Protein AF-A0A349FB64-F1 (afdb_monomer)

Secondary structure (DSSP, 8-state):
-PPPEEEE--SHHHHHHHHHHHHH-TT--EEEE-SS------TTGGGTTTTTT--GGGG-

Structure (mmCIF, N/CA/C/O backbone):
data_AF-A0A349FB64-F1
#
_entry.id   AF-A0A349FB64-F1
#
loop_
_atom_site.group_PDB
_atom_site.id
_atom_site.type_symbol
_atom_site.label_atom_id
_atom_site.label_alt_id
_atom_site.label_comp_id
_atom_site.label_asym_id
_atom_site.label_entity_id
_atom_site.label_seq_id
_atom_site.pdbx_PDB_ins_code
_atom_site.Cartn_x
_atom_site.Cartn_y
_atom_site.Cartn_z
_atom_site.occupancy
_atom_site.B_iso_or_equiv
_atom_site.auth_seq_id
_atom_site.auth_comp_id
_atom_site.auth_asym_id
_atom_site.auth_atom_id
_atom_site.pdbx_PDB_model_num
ATOM 1 N N . MET A 1 1 ? -23.098 1.652 16.234 1.00 54.41 1 MET A N 1
ATOM 2 C CA . MET A 1 1 ? -22.299 0.988 15.185 1.00 54.41 1 MET A CA 1
ATOM 3 C C . MET A 1 1 ? -21.657 2.094 14.381 1.00 54.41 1 MET A C 1
ATOM 5 O O . MET A 1 1 ? -22.387 2.972 13.944 1.00 54.41 1 MET A O 1
ATOM 9 N N . SER A 1 2 ? -20.330 2.136 14.310 1.00 75.00 2 SER A N 1
ATOM 10 C CA . SER A 1 2 ? -19.622 3.040 13.404 1.00 75.00 2 SER A CA 1
ATOM 11 C C . SER A 1 2 ? -19.648 2.439 12.004 1.00 75.00 2 SER A C 1
ATOM 13 O O . SER A 1 2 ? -19.411 1.239 11.841 1.00 75.00 2 SER A O 1
ATOM 15 N N . ASP A 1 3 ? -19.962 3.265 11.012 1.00 86.62 3 ASP A N 1
ATOM 16 C CA . ASP A 1 3 ? -19.892 2.847 9.617 1.00 86.62 3 ASP A CA 1
ATOM 17 C C . ASP A 1 3 ? -18.435 2.539 9.235 1.00 86.62 3 ASP A C 1
ATOM 19 O O . ASP A 1 3 ? -17.509 3.186 9.741 1.00 86.62 3 ASP A O 1
ATOM 23 N N . PRO A 1 4 ? -18.199 1.536 8.373 1.00 91.25 4 PRO A N 1
ATOM 24 C CA . PRO A 1 4 ? -16.855 1.194 7.938 1.00 91.25 4 PRO A CA 1
ATOM 25 C C . PRO A 1 4 ? -16.258 2.310 7.072 1.00 91.25 4 PRO A C 1
ATOM 27 O O . PRO A 1 4 ? -16.939 2.904 6.235 1.00 91.25 4 PRO A O 1
ATOM 30 N N . ILE A 1 5 ? -14.956 2.550 7.216 1.00 93.31 5 ILE A N 1
ATOM 31 C CA . ILE A 1 5 ? -14.215 3.441 6.317 1.00 93.31 5 ILE A CA 1
ATOM 32 C C . ILE A 1 5 ? -13.899 2.658 5.043 1.00 93.31 5 ILE A C 1
ATOM 34 O O . ILE A 1 5 ? -13.188 1.649 5.085 1.00 93.31 5 ILE A O 1
ATOM 38 N N . VAL A 1 6 ? -14.420 3.134 3.912 1.00 94.81 6 VAL A N 1
ATOM 39 C CA . VAL A 1 6 ? -14.194 2.535 2.592 1.00 94.81 6 VAL A CA 1
ATOM 40 C C . VAL A 1 6 ? -13.130 3.332 1.84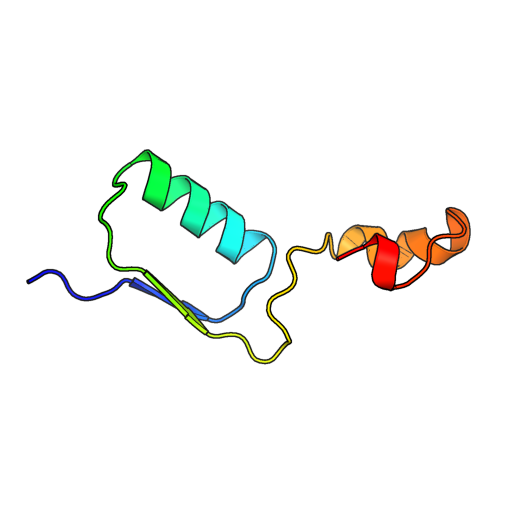1 1.00 94.81 6 VAL A C 1
ATOM 42 O O . VAL A 1 6 ? -13.270 4.537 1.642 1.00 94.81 6 VAL A O 1
ATOM 45 N N . ILE A 1 7 ? -12.067 2.653 1.416 1.00 94.50 7 ILE A N 1
ATOM 46 C CA . ILE A 1 7 ? -10.944 3.213 0.660 1.00 94.50 7 ILE A CA 1
ATOM 47 C C . ILE A 1 7 ? -10.956 2.592 -0.738 1.00 94.50 7 ILE A C 1
ATOM 49 O O . ILE A 1 7 ? -10.995 1.370 -0.870 1.00 94.50 7 ILE A O 1
ATOM 53 N N . ILE A 1 8 ? -10.913 3.426 -1.779 1.00 94.06 8 ILE A N 1
ATOM 54 C CA . ILE A 1 8 ? -10.867 2.981 -3.177 1.00 94.06 8 ILE A CA 1
ATOM 55 C C . ILE A 1 8 ? -9.439 3.161 -3.706 1.00 94.06 8 ILE A C 1
ATOM 57 O O . ILE A 1 8 ? -8.929 4.279 -3.782 1.00 94.06 8 ILE A O 1
ATOM 61 N N . GLY A 1 9 ? -8.817 2.046 -4.076 1.00 90.50 9 GLY A N 1
ATOM 62 C CA . GLY A 1 9 ? -7.417 1.900 -4.456 1.00 90.50 9 GLY A CA 1
ATOM 63 C C . GLY A 1 9 ? -6.568 1.309 -3.326 1.00 90.50 9 GLY A C 1
ATOM 64 O O . GLY A 1 9 ? -6.766 1.622 -2.157 1.00 90.50 9 GLY A O 1
ATOM 65 N N . SER A 1 10 ? -5.593 0.478 -3.691 1.00 89.88 10 SER A N 1
ATOM 66 C CA . SER A 1 10 ? -4.618 -0.190 -2.807 1.00 89.88 10 SER A CA 1
ATOM 67 C C . SER A 1 10 ? 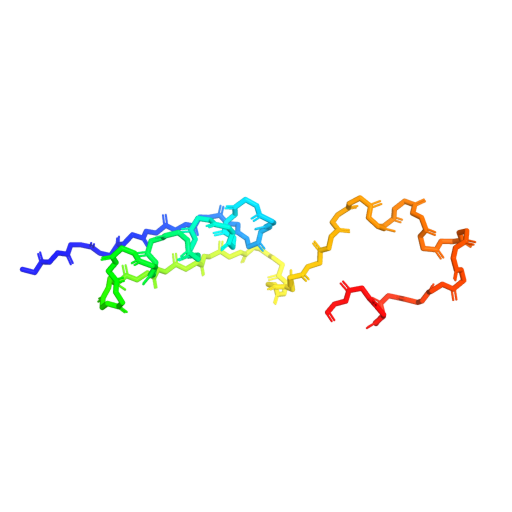-3.188 0.323 -3.017 1.00 89.88 10 SER A C 1
ATOM 69 O O . SER A 1 10 ? -2.218 -0.358 -2.719 1.00 89.88 10 SER A O 1
ATOM 71 N N . GLY A 1 11 ? -3.022 1.526 -3.570 1.00 88.00 11 GLY A N 1
ATOM 72 C CA . GLY A 1 11 ? -1.691 2.102 -3.767 1.00 88.00 11 GLY A CA 1
ATOM 73 C C . GLY A 1 11 ? -1.045 2.573 -2.459 1.00 88.00 11 GLY A C 1
ATOM 74 O O . GLY A 1 11 ? -1.665 2.586 -1.395 1.00 88.00 11 GLY A O 1
ATOM 75 N N . PHE A 1 12 ? 0.179 3.096 -2.567 1.00 88.62 12 PHE A N 1
ATOM 76 C CA . PHE A 1 12 ? 0.943 3.652 -1.442 1.00 88.62 12 PHE A CA 1
ATOM 77 C C . PHE A 1 12 ? 0.115 4.572 -0.525 1.00 88.62 12 PHE A C 1
ATOM 79 O O . PHE A 1 12 ? 0.119 4.410 0.691 1.00 88.62 12 PHE A O 1
ATOM 86 N N . ALA A 1 13 ? -0.653 5.510 -1.088 1.00 89.88 13 ALA A N 1
ATOM 87 C CA . ALA A 1 13 ? -1.476 6.427 -0.295 1.00 89.88 13 ALA A CA 1
ATOM 88 C C . ALA A 1 13 ? -2.526 5.695 0.565 1.00 89.88 13 ALA A C 1
ATOM 90 O O . ALA A 1 13 ? -2.709 6.035 1.734 1.00 89.88 13 ALA A O 1
ATOM 91 N N . ALA A 1 14 ? -3.176 4.671 0.006 1.00 92.88 14 ALA A N 1
ATOM 92 C CA . ALA A 1 14 ? -4.182 3.884 0.705 1.00 92.88 14 ALA A CA 1
ATOM 93 C C . ALA A 1 14 ? -3.562 3.081 1.852 1.00 92.88 14 ALA A C 1
ATOM 95 O O . ALA A 1 14 ? -4.057 3.135 2.978 1.00 92.88 14 ALA A O 1
ATOM 96 N N . TYR A 1 15 ? -2.436 2.405 1.613 1.00 92.06 15 TYR A N 1
ATOM 97 C CA . TYR A 1 15 ? -1.776 1.633 2.665 1.00 92.06 15 TYR A CA 1
ATOM 98 C C . TYR A 1 15 ? -1.180 2.499 3.768 1.00 92.06 15 TYR A C 1
ATOM 100 O O . TYR A 1 15 ? -1.277 2.142 4.944 1.00 92.06 15 TYR A O 1
ATOM 108 N N . GLN A 1 16 ? -0.637 3.669 3.434 1.00 93.62 16 GLN A N 1
ATOM 109 C CA . GLN A 1 16 ? -0.187 4.618 4.449 1.00 93.62 16 GLN A CA 1
ATOM 110 C C . GLN A 1 16 ? -1.358 5.139 5.296 1.00 93.62 16 GLN A C 1
ATOM 112 O O . GLN A 1 16 ? -1.219 5.250 6.516 1.00 93.62 16 GLN A O 1
ATOM 117 N N . LEU A 1 17 ? -2.524 5.376 4.685 1.00 94.12 17 LEU A N 1
ATOM 118 C CA . LEU A 1 17 ? -3.742 5.753 5.402 1.00 94.12 17 LEU A CA 1
ATOM 119 C C . LEU A 1 17 ? -4.227 4.632 6.333 1.00 94.12 17 LEU A C 1
ATOM 121 O O . LEU A 1 17 ? -4.478 4.889 7.508 1.00 94.12 17 LEU A O 1
ATOM 125 N N . VAL A 1 18 ? -4.286 3.385 5.858 1.00 93.94 18 VAL A N 1
ATOM 126 C CA . VAL A 1 18 ? -4.651 2.223 6.690 1.00 93.94 18 VAL A CA 1
ATOM 127 C C . VAL A 1 18 ? -3.703 2.086 7.882 1.00 93.94 18 VAL A C 1
ATOM 129 O O . VAL A 1 18 ? -4.162 1.934 9.014 1.00 93.94 18 VAL A O 1
ATOM 132 N N . LYS A 1 19 ? -2.385 2.192 7.657 1.00 93.94 19 LYS A N 1
ATOM 133 C CA . LYS A 1 19 ? -1.370 2.140 8.724 1.00 93.94 19 LYS A CA 1
ATOM 134 C C . LYS A 1 19 ? -1.577 3.262 9.748 1.00 93.94 19 LYS A C 1
ATOM 136 O O . LYS A 1 19 ? -1.466 3.013 10.946 1.00 93.94 19 LYS A O 1
ATOM 141 N N . ALA A 1 20 ? -1.892 4.480 9.305 1.00 95.38 20 ALA A N 1
ATOM 142 C CA . ALA A 1 20 ? -2.154 5.611 10.194 1.00 95.38 20 ALA A CA 1
ATOM 143 C C . ALA A 1 20 ? -3.432 5.416 11.026 1.00 95.38 20 ALA A C 1
ATOM 145 O O . ALA A 1 20 ? -3.394 5.620 12.238 1.00 95.38 20 ALA A O 1
ATOM 146 N N . ILE A 1 21 ? -4.523 4.952 10.405 1.00 94.06 21 ILE A N 1
ATOM 147 C CA . ILE A 1 21 ? -5.781 4.674 11.110 1.00 94.06 21 ILE A CA 1
ATOM 148 C C . ILE A 1 21 ? -5.571 3.569 12.145 1.00 94.06 21 ILE A C 1
ATOM 150 O O . ILE A 1 21 ? -5.920 3.757 13.301 1.00 94.06 21 ILE A O 1
ATOM 154 N N . ARG A 1 22 ? -4.913 2.461 11.781 1.00 94.06 22 ARG A N 1
ATOM 155 C CA . ARG A 1 22 ? -4.645 1.344 12.706 1.00 94.06 22 ARG A CA 1
ATOM 156 C C . ARG A 1 22 ? -3.776 1.729 13.903 1.00 94.06 22 ARG A C 1
ATOM 158 O O . ARG A 1 22 ? -3.912 1.126 14.961 1.00 94.06 22 ARG A O 1
ATOM 165 N N . ARG A 1 23 ? -2.889 2.721 13.754 1.00 96.06 23 ARG A N 1
ATOM 166 C CA . ARG A 1 23 ? -2.098 3.270 14.871 1.00 96.06 23 ARG A CA 1
ATOM 167 C C . ARG A 1 23 ? -2.945 4.072 15.856 1.00 96.06 23 ARG A C 1
ATOM 169 O O . ARG A 1 23 ? -2.591 4.126 17.027 1.00 96.06 23 ARG A O 1
ATOM 176 N N . GLN A 1 24 ? -4.009 4.717 15.383 1.00 94.44 24 GLN A N 1
ATOM 177 C CA . GLN A 1 24 ? -4.928 5.489 16.223 1.00 94.44 24 GLN A CA 1
ATOM 178 C C . GLN A 1 24 ? -6.031 4.606 16.813 1.00 94.44 24 GLN A C 1
ATOM 180 O O . GLN A 1 24 ? -6.370 4.749 17.983 1.00 94.44 24 GLN A O 1
ATOM 185 N N . ASP A 1 25 ? -6.558 3.679 16.016 1.00 93.81 25 ASP A N 1
ATOM 186 C CA . ASP A 1 25 ? -7.598 2.733 16.396 1.00 93.81 25 ASP A CA 1
ATOM 187 C C . ASP A 1 25 ? -7.363 1.374 15.721 1.00 93.81 25 ASP A C 1
ATOM 189 O O . ASP A 1 25 ? -7.604 1.168 14.525 1.00 93.81 25 ASP A O 1
ATOM 193 N N . ALA A 1 26 ? -6.912 0.412 16.523 1.00 92.31 26 ALA A N 1
ATOM 194 C CA . ALA A 1 26 ? -6.667 -0.950 16.073 1.00 92.31 26 ALA A CA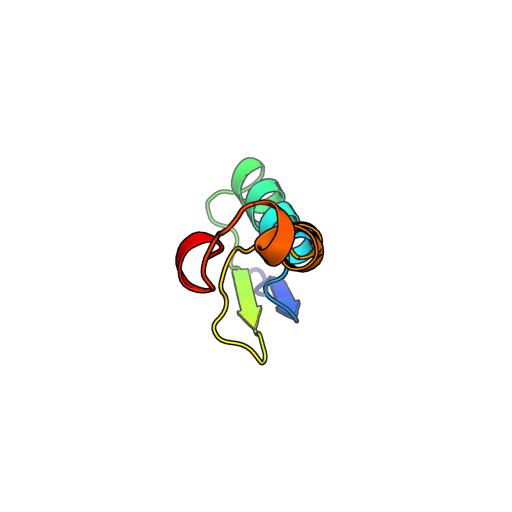 1
ATOM 195 C C . ALA A 1 26 ? -7.953 -1.680 15.652 1.00 92.31 26 ALA A C 1
ATOM 197 O O . ALA A 1 26 ? -7.878 -2.595 14.834 1.00 92.31 26 ALA A O 1
ATOM 198 N N . ASN A 1 27 ? -9.121 -1.261 16.149 1.00 93.00 27 ASN A N 1
ATOM 199 C CA . ASN A 1 27 ? -10.408 -1.920 15.933 1.00 93.00 27 ASN A CA 1
ATOM 200 C C . ASN A 1 27 ? -11.272 -1.233 14.867 1.00 93.00 27 ASN A C 1
ATOM 202 O O . ASN A 1 27 ? -12.385 -1.688 14.609 1.00 93.00 27 ASN A O 1
ATOM 206 N N . ALA A 1 28 ? -10.770 -0.186 14.204 1.00 91.44 28 ALA A N 1
ATOM 207 C CA . ALA A 1 28 ? -11.495 0.491 13.134 1.00 91.44 28 ALA A CA 1
ATOM 208 C C . ALA A 1 28 ? -11.939 -0.500 12.037 1.00 91.44 28 ALA A C 1
ATOM 210 O O . ALA A 1 28 ? -11.154 -1.325 11.551 1.00 91.44 28 ALA A O 1
ATOM 211 N N . HIS A 1 29 ? -13.203 -0.426 11.622 1.00 93.25 29 HIS A N 1
ATOM 212 C CA . HIS A 1 29 ? -13.718 -1.228 10.514 1.00 93.25 29 HIS A CA 1
ATOM 213 C C . HIS A 1 29 ? -13.269 -0.593 9.189 1.00 93.25 29 HIS A C 1
ATOM 215 O O . HIS A 1 29 ? -13.714 0.499 8.841 1.00 93.25 29 HIS A O 1
ATOM 221 N N . LEU A 1 30 ? -12.368 -1.265 8.465 1.00 92.69 30 LEU A N 1
ATOM 222 C CA . LEU A 1 30 ? -11.760 -0.776 7.221 1.00 92.69 30 LEU A CA 1
ATOM 223 C C . LEU A 1 30 ? -12.088 -1.718 6.061 1.00 92.69 30 LEU A C 1
ATOM 225 O O . LEU A 1 30 ? -11.948 -2.932 6.201 1.00 92.69 30 LEU A O 1
ATOM 229 N N . CYS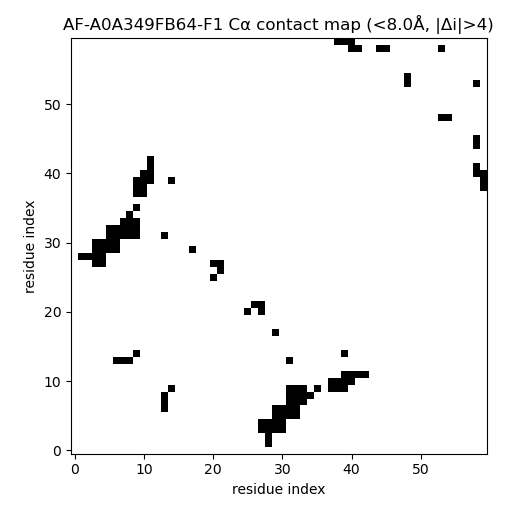 A 1 31 ? -12.458 -1.157 4.911 1.00 93.25 31 CYS A N 1
ATOM 230 C CA . CYS A 1 31 ? -12.639 -1.880 3.656 1.00 93.25 31 CYS A CA 1
ATOM 231 C C . CYS A 1 31 ? -11.808 -1.202 2.563 1.00 93.25 31 CYS A C 1
ATOM 233 O O . CYS A 1 31 ? -11.988 -0.015 2.304 1.00 93.25 31 CYS A O 1
ATOM 235 N N . VAL A 1 32 ? -10.894 -1.943 1.936 1.00 92.62 32 VAL A N 1
ATOM 236 C CA . VAL A 1 32 ? -10.108 -1.462 0.792 1.00 92.62 32 VAL A CA 1
ATOM 237 C C . VAL A 1 32 ? -10.606 -2.183 -0.453 1.00 92.62 32 VAL A C 1
ATOM 239 O O . VAL A 1 32 ? -10.642 -3.410 -0.482 1.00 92.62 32 VAL A O 1
ATOM 242 N N . ILE A 1 33 ? -10.998 -1.419 -1.468 1.00 93.00 33 ILE A N 1
ATOM 243 C CA . ILE A 1 33 ? -11.465 -1.926 -2.758 1.00 93.00 33 ILE A CA 1
ATOM 244 C C . ILE A 1 33 ? -10.465 -1.470 -3.805 1.00 93.00 33 ILE A C 1
ATOM 246 O O . ILE A 1 33 ? -10.263 -0.272 -3.970 1.00 93.00 33 ILE A O 1
ATOM 250 N N . THR A 1 34 ? -9.861 -2.395 -4.537 1.00 92.38 34 THR A N 1
ATOM 251 C CA . THR A 1 34 ? -8.963 -2.066 -5.645 1.00 92.38 34 THR A CA 1
ATOM 252 C C . THR A 1 34 ? -9.392 -2.780 -6.922 1.00 92.38 34 THR A C 1
ATOM 254 O O . THR A 1 34 ? -10.095 -3.786 -6.873 1.00 92.38 34 THR A O 1
ATOM 257 N N . ALA A 1 35 ? -9.014 -2.211 -8.065 1.00 89.06 35 ALA A N 1
ATOM 258 C CA . ALA A 1 35 ? -9.222 -2.816 -9.377 1.00 89.06 35 ALA A CA 1
ATOM 259 C C . ALA A 1 35 ? -8.084 -3.777 -9.769 1.00 89.06 35 ALA A C 1
ATOM 261 O O . ALA A 1 35 ? -8.239 -4.538 -10.719 1.00 89.06 35 ALA A O 1
ATOM 262 N N . ASP A 1 36 ? -6.947 -3.703 -9.074 1.00 82.12 36 ASP A N 1
ATOM 263 C CA . ASP A 1 36 ? -5.779 -4.562 -9.271 1.00 82.12 36 ASP A CA 1
ATOM 264 C C . ASP A 1 36 ? -5.686 -5.652 -8.188 1.00 82.12 36 ASP A C 1
ATOM 266 O O . ASP A 1 36 ? -6.574 -5.800 -7.352 1.00 82.12 36 ASP A O 1
ATOM 270 N N . ASP A 1 37 ? -4.602 -6.425 -8.202 1.00 82.31 37 ASP A N 1
ATOM 271 C CA . ASP A 1 37 ? -4.377 -7.531 -7.263 1.00 82.31 37 ASP A CA 1
ATOM 272 C C . ASP A 1 37 ? -4.079 -7.071 -5.819 1.00 82.31 37 ASP A C 1
ATOM 274 O O . ASP A 1 37 ? -3.908 -7.899 -4.927 1.00 82.31 37 ASP A O 1
ATOM 278 N N . GLY A 1 38 ? -4.002 -5.760 -5.550 1.00 80.38 38 GLY A N 1
ATOM 279 C CA . GLY A 1 38 ? -3.797 -5.252 -4.194 1.00 80.38 38 GLY A CA 1
ATOM 280 C C . GLY A 1 38 ? -2.354 -5.292 -3.699 1.00 80.38 38 GLY A C 1
ATOM 281 O O . GLY A 1 38 ? -2.116 -5.170 -2.502 1.00 80.38 38 GLY A O 1
ATOM 282 N N . HIS A 1 39 ? -1.374 -5.453 -4.574 1.00 81.06 39 HIS A N 1
ATOM 283 C CA . HIS A 1 39 ? 0.020 -5.548 -4.155 1.00 81.06 39 HIS A CA 1
ATOM 284 C C . HIS A 1 39 ? 0.567 -4.237 -3.559 1.00 81.06 39 HIS A C 1
ATOM 286 O O . HIS A 1 39 ? 0.317 -3.155 -4.096 1.00 81.06 39 HIS A O 1
ATOM 292 N N . ASP A 1 40 ? 1.334 -4.327 -2.466 1.00 76.38 40 ASP A N 1
ATOM 293 C CA . ASP A 1 40 ? 2.030 -3.177 -1.863 1.00 76.38 40 ASP A CA 1
ATOM 294 C C . ASP A 1 40 ? 3.362 -2.956 -2.585 1.00 76.38 40 ASP A C 1
ATOM 296 O O . ASP A 1 40 ? 4.425 -3.333 -2.104 1.00 76.38 40 ASP A O 1
ATOM 300 N N . TYR A 1 41 ? 3.292 -2.363 -3.779 1.00 77.44 41 TYR A N 1
ATOM 301 C CA . TYR A 1 41 ? 4.473 -2.071 -4.585 1.00 77.44 41 TYR A CA 1
ATOM 302 C C . TYR A 1 41 ? 4.762 -0.571 -4.654 1.00 77.44 41 TYR A C 1
ATOM 304 O O . TYR A 1 41 ? 3.876 0.288 -4.766 1.00 77.44 41 TYR A O 1
ATOM 312 N N . ASN A 1 42 ? 6.048 -0.234 -4.690 1.00 73.06 42 ASN A N 1
ATOM 313 C CA . ASN A 1 42 ? 6.483 1.131 -4.934 1.00 73.06 42 ASN A CA 1
ATOM 314 C C . ASN A 1 42 ? 6.377 1.451 -6.424 1.00 73.06 42 ASN A C 1
ATOM 316 O O . ASN A 1 42 ? 7.245 1.125 -7.230 1.00 73.06 42 ASN A O 1
ATOM 320 N N . LYS A 1 43 ? 5.323 2.179 -6.794 1.00 76.44 43 LYS A N 1
ATOM 321 C CA . LYS A 1 43 ? 5.125 2.676 -8.163 1.00 76.44 43 LYS A CA 1
ATOM 322 C C . LYS A 1 43 ? 6.355 3.382 -8.774 1.00 76.44 43 LYS A C 1
ATOM 324 O O . LYS A 1 43 ? 6.574 3.186 -9.965 1.00 76.44 43 LYS A O 1
ATOM 329 N N . PRO A 1 44 ? 7.177 4.153 -8.029 1.00 75.94 44 PRO A N 1
ATOM 330 C CA . PRO A 1 44 ? 8.416 4.720 -8.573 1.00 75.94 44 PRO A CA 1
ATOM 331 C C . PRO A 1 44 ? 9.473 3.673 -8.949 1.00 75.94 44 PRO A C 1
ATOM 333 O O . PRO A 1 44 ? 10.217 3.880 -9.908 1.00 75.94 44 PRO A O 1
ATOM 336 N N . ASP A 1 45 ? 9.529 2.542 -8.239 1.00 72.12 45 ASP A N 1
ATOM 337 C CA . ASP A 1 45 ? 10.501 1.484 -8.522 1.00 72.12 45 ASP A CA 1
ATOM 338 C C . ASP A 1 45 ? 10.224 0.805 -9.871 1.00 72.12 45 ASP A C 1
ATOM 340 O O . ASP A 1 45 ? 11.175 0.362 -10.512 1.00 72.12 45 ASP A O 1
ATOM 344 N N . LEU A 1 46 ? 8.983 0.857 -10.387 1.00 73.69 46 LEU A N 1
ATOM 345 C CA . LEU A 1 46 ? 8.636 0.398 -11.744 1.00 73.69 46 LEU A CA 1
ATOM 346 C C . LEU A 1 46 ? 9.441 1.086 -12.860 1.00 73.69 46 LEU A C 1
ATOM 348 O O . LEU A 1 46 ? 9.657 0.494 -13.915 1.00 73.69 46 LEU A O 1
ATOM 352 N N . SER A 1 47 ? 9.910 2.314 -12.641 1.00 74.31 47 SER A N 1
ATOM 353 C CA . SER A 1 47 ? 10.754 3.019 -13.614 1.00 74.31 47 SER A CA 1
ATOM 354 C C . SER A 1 47 ? 12.244 2.683 -13.466 1.00 74.31 47 SER A C 1
ATOM 356 O O . SER A 1 47 ? 13.034 3.009 -14.348 1.00 74.31 47 SER A O 1
ATOM 358 N N . HIS A 1 48 ? 12.644 2.027 -12.370 1.00 70.69 48 HIS A N 1
ATOM 359 C CA . HIS A 1 48 ? 14.035 1.672 -12.064 1.00 70.69 48 HIS A CA 1
ATOM 360 C C . HIS A 1 48 ? 14.347 0.182 -12.209 1.00 70.69 48 HIS A C 1
ATOM 362 O O . HIS A 1 48 ? 15.523 -0.181 -12.240 1.00 70.69 48 HIS A O 1
ATOM 368 N N . VAL A 1 49 ? 13.327 -0.669 -12.334 1.00 66.2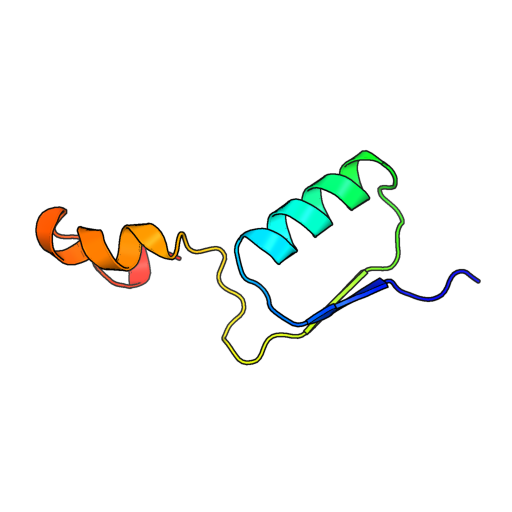5 49 VAL A N 1
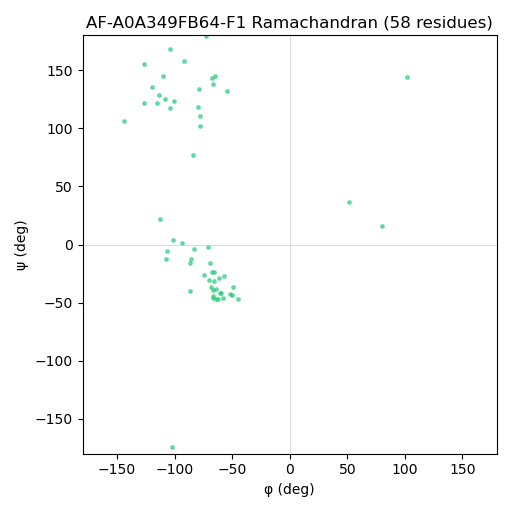ATOM 369 C CA . VAL A 1 49 ? 13.461 -2.132 -12.418 1.00 66.25 49 VAL A CA 1
ATOM 370 C C . VAL A 1 49 ? 14.460 -2.558 -13.493 1.00 66.25 49 VAL A C 1
ATOM 372 O O . VAL A 1 49 ? 15.315 -3.405 -13.248 1.00 66.25 49 VAL A O 1
ATOM 375 N N . PHE A 1 50 ? 14.411 -1.906 -14.660 1.00 60.34 50 PHE A N 1
ATOM 376 C CA . PHE A 1 50 ? 15.302 -2.212 -15.778 1.00 60.34 50 PHE A CA 1
ATOM 377 C C . PHE A 1 50 ? 16.764 -1.866 -15.465 1.00 60.34 50 PHE A C 1
ATOM 379 O O . PHE A 1 50 ? 17.671 -2.624 -15.794 1.00 60.34 50 PHE A O 1
ATOM 386 N N . SER A 1 51 ? 17.006 -0.746 -14.779 1.00 72.12 51 SER A N 1
ATOM 387 C CA . SER A 1 51 ? 18.354 -0.335 -14.366 1.00 72.12 51 SER A CA 1
ATOM 388 C C . SER A 1 51 ? 18.898 -1.161 -13.199 1.00 72.12 51 SER A C 1
ATOM 390 O O . SER A 1 51 ? 20.112 -1.282 -13.062 1.00 72.12 51 SER A O 1
ATOM 392 N N . LYS A 1 52 ? 18.017 -1.719 -12.359 1.00 72.00 52 LYS A N 1
ATOM 393 C CA . LYS A 1 52 ? 18.370 -2.554 -11.201 1.00 72.00 52 LYS A CA 1
ATOM 394 C C . LYS A 1 52 ? 18.381 -4.060 -11.513 1.00 72.00 52 LYS A C 1
ATOM 396 O O . LYS A 1 52 ? 18.661 -4.839 -10.610 1.00 72.00 52 LYS A O 1
ATOM 401 N N . ALA A 1 53 ? 18.102 -4.458 -12.761 1.00 75.75 53 ALA A N 1
ATOM 402 C CA . ALA A 1 53 ? 17.978 -5.856 -13.193 1.00 75.75 53 ALA A CA 1
ATOM 403 C C . ALA A 1 53 ? 17.013 -6.688 -12.320 1.00 75.75 53 ALA A C 1
ATOM 405 O O . ALA A 1 53 ? 17.263 -7.860 -12.048 1.00 75.75 53 ALA A O 1
ATOM 406 N N . GLN A 1 54 ? 15.929 -6.060 -11.863 1.00 74.88 54 GLN A N 1
ATOM 407 C CA . GLN A 1 54 ? 14.887 -6.708 -11.068 1.00 74.88 54 GLN A CA 1
ATOM 408 C C . GLN A 1 54 ? 13.779 -7.248 -11.991 1.00 74.88 54 GLN A C 1
ATOM 410 O O . GLN A 1 54 ? 13.610 -6.790 -13.124 1.00 74.88 54 GLN A O 1
ATOM 415 N N . ASN A 1 55 ? 13.018 -8.228 -11.520 1.00 75.81 55 ASN A N 1
ATOM 416 C CA . ASN A 1 55 ? 11.835 -8.752 -12.195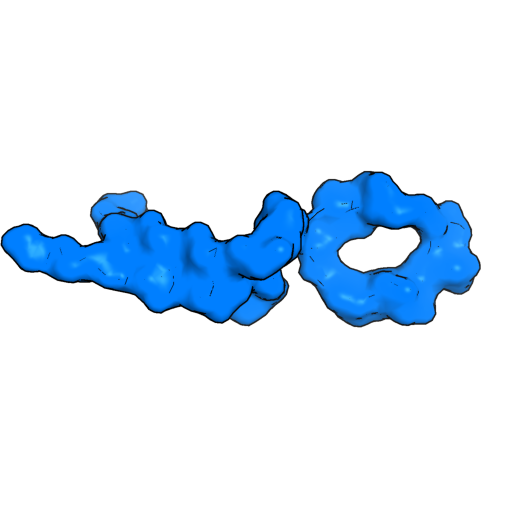 1.00 75.81 55 ASN A CA 1
ATOM 417 C C . ASN A 1 55 ? 10.554 -8.249 -11.526 1.00 75.81 55 ASN A C 1
ATOM 419 O O . ASN A 1 55 ? 10.583 -7.687 -10.434 1.00 75.81 55 ASN A O 1
ATOM 423 N N . LYS A 1 56 ? 9.407 -8.462 -12.190 1.00 70.44 56 LYS A N 1
ATOM 424 C CA . LYS A 1 56 ? 8.084 -8.090 -11.662 1.00 70.44 56 LYS A CA 1
ATOM 425 C C . LYS A 1 56 ? 7.887 -8.609 -10.237 1.00 70.44 56 LYS A C 1
ATOM 427 O O . LYS A 1 56 ? 7.418 -7.845 -9.411 1.00 70.44 56 LYS A O 1
ATOM 432 N N . ASP A 1 57 ? 8.283 -9.851 -9.975 1.00 76.38 57 ASP A N 1
ATOM 433 C CA . ASP A 1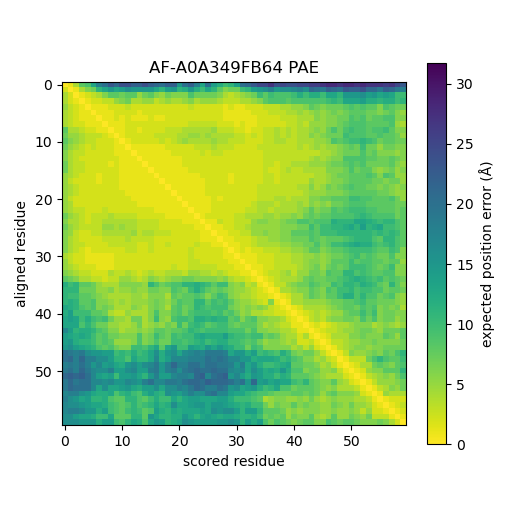 57 ? 8.099 -10.523 -8.684 1.00 76.38 57 ASP A CA 1
ATOM 434 C C . ASP A 1 57 ? 8.969 -9.935 -7.557 1.00 76.38 57 ASP A C 1
ATOM 436 O O . ASP A 1 57 ? 8.668 -10.145 -6.390 1.00 76.38 57 ASP A O 1
ATOM 440 N N . ASP A 1 58 ? 10.002 -9.149 -7.882 1.00 73.19 58 ASP A N 1
ATOM 441 C CA . ASP A 1 58 ? 10.872 -8.498 -6.891 1.00 73.19 58 ASP A CA 1
ATOM 442 C C . ASP A 1 58 ? 10.290 -7.171 -6.355 1.00 73.19 58 ASP A C 1
ATOM 444 O O . ASP A 1 58 ? 10.906 -6.518 -5.510 1.00 73.19 58 ASP A O 1
ATOM 448 N N . LEU A 1 59 ? 9.145 -6.723 -6.884 1.00 67.00 59 LEU A N 1
ATOM 449 C CA . LEU A 1 59 ? 8.519 -5.429 -6.572 1.00 67.00 59 LEU A CA 1
ATOM 450 C C . LEU A 1 59 ? 7.274 -5.539 -5.690 1.00 67.00 59 LEU A C 1
ATOM 452 O O . LEU A 1 59 ? 6.697 -4.505 -5.355 1.00 67.00 59 LEU A O 1
ATOM 456 N N . VAL A 1 60 ? 6.830 -6.761 -5.402 1.00 69.44 60 VAL A N 1
ATOM 457 C CA . VAL A 1 60 ? 5.483 -7.096 -4.921 1.00 69.44 60 VAL A CA 1
ATOM 458 C C . VAL A 1 60 ? 5.512 -7.614 -3.493 1.00 69.44 60 VAL A C 1
ATOM 460 O O . VAL A 1 60 ? 6.419 -8.417 -3.186 1.00 69.44 60 VAL A O 1
#

Nearest PDB structures (foldseek):
  3lb8-assembly2_B  TM=7.815E-01  e=3.601E-01  Pseudomonas putida
  6ob8-assembly1_A  TM=3.281E-01  e=1.844E+00  [Leptolyngbya]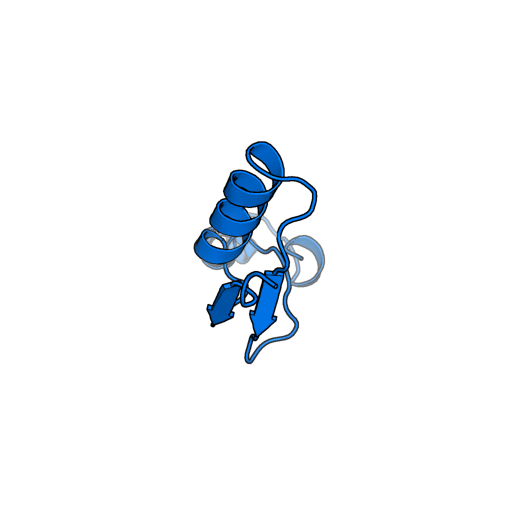 sp. JSC-1
  3od1-assembly1_A  TM=3.581E-01  e=6.279E+00  Halalkalibacterium halodurans
  7ll6-assembly1_A-2  TM=2.815E-01  e=9.446E+00  Brucella suis ATCC 23445

Mean predicted aligned error: 6.73 Å

Sequence (60 aa):
MSDPIVIIGSGFAAYQLVKAIRRQDANAHLCVITADDGHDYNKPDLSHVFSKAQNKDDLV

pLDDT: mean 83.86, std 10.51, range [54.41, 96.06]

Foldseek 3Di:
DDDAAEAEALEPVRVVVVVVVCVVPVPGRYHYHYPDPNDHFDPVCVVCCVVVVHDPVVGD

Radius of gyration: 14.6 Å; Cα contacts (8 Å, |Δi|>4): 61; chains: 1; bounding box: 41×17×32 Å

Solvent-accessible surface area (backbone atoms only — not comparable to full-atom values): 3831 Å² total; per-residue (Å²): 135,82,79,63,51,76,40,82,41,43,47,65,71,43,52,54,48,52,54,53,48,44,73,77,38,78,80,64,55,73,43,78,46,53,96,64,94,58,57,79,38,61,72,73,51,70,78,42,29,79,83,66,74,53,56,78,79,77,50,91